Protein AF-A0AA97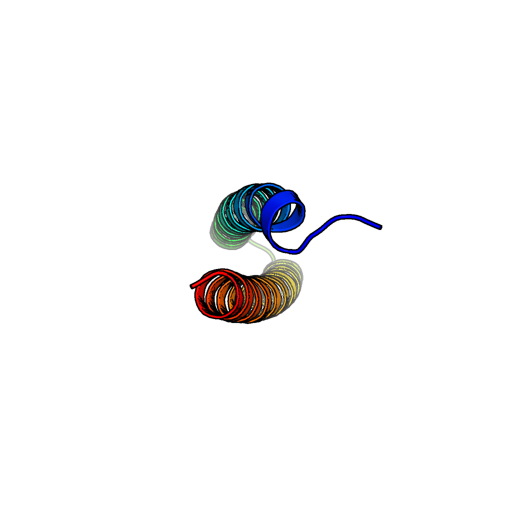DTD8-F1 (afdb_monomer_lite)

Structure (mmCIF, N/CA/C/O backbone):
data_AF-A0AA97DTD8-F1
#
_entry.id   AF-A0AA97DTD8-F1
#
loop_
_atom_site.group_PDB
_atom_site.id
_atom_site.type_symbol
_atom_site.label_atom_id
_atom_site.label_alt_id
_atom_site.label_comp_id
_atom_site.label_asym_id
_atom_site.label_entity_id
_atom_site.label_seq_id
_atom_site.pdbx_PDB_ins_code
_atom_site.Cartn_x
_atom_site.Cartn_y
_atom_site.Cartn_z
_atom_site.occupancy
_atom_site.B_iso_or_equiv
_atom_site.auth_seq_id
_atom_site.auth_comp_id
_atom_site.auth_asym_id
_atom_site.auth_atom_id
_atom_site.pdbx_PDB_model_num
ATOM 1 N N . MET A 1 1 ? 2.857 11.657 -26.233 1.00 79.31 1 MET A N 1
ATOM 2 C CA . MET A 1 1 ? 2.635 10.359 -25.562 1.00 79.31 1 MET A CA 1
ATOM 3 C C . MET A 1 1 ? 3.904 10.063 -24.791 1.00 79.31 1 MET A C 1
ATOM 5 O O . MET A 1 1 ? 4.953 10.124 -25.416 1.00 79.31 1 MET A O 1
ATOM 9 N N . LYS A 1 2 ? 3.832 9.873 -23.468 1.00 84.06 2 LYS A N 1
ATOM 10 C CA . LYS A 1 2 ? 5.026 9.510 -22.689 1.00 84.06 2 LYS A CA 1
ATOM 11 C C . LYS A 1 2 ? 5.461 8.101 -23.082 1.00 84.06 2 LYS A C 1
ATOM 13 O O . LYS A 1 2 ? 4.613 7.243 -23.329 1.00 84.06 2 LYS A O 1
ATOM 18 N N . THR A 1 3 ? 6.762 7.885 -23.166 1.00 90.94 3 THR A N 1
ATOM 19 C CA . THR A 1 3 ? 7.352 6.557 -23.313 1.00 90.94 3 THR A CA 1
ATOM 20 C C . THR A 1 3 ? 7.231 5.779 -22.005 1.00 90.94 3 THR A C 1
ATOM 22 O O . THR A 1 3 ? 7.041 6.355 -20.933 1.00 90.94 3 THR A O 1
ATOM 25 N N . ILE A 1 4 ? 7.380 4.456 -22.078 1.00 88.31 4 ILE A N 1
ATOM 26 C CA . ILE A 1 4 ? 7.403 3.603 -20.882 1.00 88.31 4 ILE A CA 1
ATOM 27 C C . ILE A 1 4 ? 8.529 4.039 -19.933 1.00 88.31 4 ILE A C 1
ATOM 29 O O . ILE A 1 4 ? 8.296 4.141 -18.732 1.00 88.31 4 ILE A O 1
ATOM 33 N N . ALA A 1 5 ? 9.701 4.396 -20.469 1.00 89.81 5 ALA A N 1
ATOM 34 C CA . ALA A 1 5 ? 10.833 4.893 -19.687 1.00 89.81 5 ALA A CA 1
ATOM 35 C C . ALA A 1 5 ? 10.510 6.193 -18.928 1.00 89.81 5 ALA A C 1
ATOM 37 O O . ALA A 1 5 ? 10.851 6.320 -17.757 1.00 89.81 5 ALA A O 1
ATOM 38 N N . GLU A 1 6 ? 9.800 7.133 -19.559 1.00 92.38 6 GLU A N 1
ATOM 39 C CA . GLU A 1 6 ? 9.378 8.385 -18.912 1.00 92.38 6 GLU A CA 1
ATOM 40 C C . GLU A 1 6 ? 8.286 8.170 -17.853 1.00 92.38 6 GLU A C 1
ATOM 42 O O . GLU A 1 6 ? 8.150 8.981 -16.943 1.00 92.38 6 GLU A O 1
ATOM 47 N N . MET A 1 7 ? 7.507 7.087 -17.948 1.00 93.06 7 MET A N 1
ATOM 48 C CA . MET A 1 7 ? 6.444 6.770 -16.988 1.00 93.06 7 MET A CA 1
ATOM 49 C C . MET A 1 7 ? 6.943 6.011 -15.747 1.00 93.06 7 MET A C 1
ATOM 51 O O . MET A 1 7 ? 6.284 6.071 -14.710 1.00 93.06 7 MET A O 1
ATOM 55 N N . ILE A 1 8 ? 8.081 5.309 -15.821 1.00 94.19 8 ILE A N 1
ATOM 56 C CA . ILE A 1 8 ? 8.636 4.520 -14.702 1.00 94.19 8 ILE A CA 1
ATOM 57 C C . ILE A 1 8 ? 8.817 5.364 -13.422 1.00 94.19 8 ILE A C 1
ATOM 59 O O . ILE A 1 8 ? 8.260 4.968 -12.394 1.00 94.19 8 ILE A O 1
ATOM 63 N N . PRO A 1 9 ? 9.465 6.549 -13.454 1.00 95.75 9 PRO A N 1
ATOM 64 C CA . PRO A 1 9 ? 9.644 7.368 -12.252 1.00 95.75 9 PRO A CA 1
ATOM 65 C C . PRO A 1 9 ? 8.322 7.826 -11.619 1.00 95.75 9 PRO A C 1
ATOM 67 O O . PRO A 1 9 ? 8.210 7.939 -10.399 1.00 95.75 9 PRO A O 1
ATOM 70 N N . GLU A 1 10 ? 7.287 8.068 -12.432 1.00 94.00 10 GLU A N 1
ATOM 71 C CA . GLU A 1 10 ? 5.953 8.432 -11.935 1.00 94.00 10 GLU A CA 1
ATOM 72 C C . GLU A 1 10 ? 5.291 7.267 -11.199 1.00 94.00 10 GLU A C 1
ATOM 74 O O . GLU A 1 10 ? 4.663 7.464 -10.158 1.00 94.00 10 GLU A O 1
ATOM 79 N N . TYR A 1 11 ? 5.438 6.044 -11.711 1.00 94.81 11 TYR A N 1
ATOM 80 C CA . TYR A 1 11 ? 4.923 4.845 -11.052 1.00 94.81 11 TYR A CA 1
ATOM 81 C C . TYR A 1 11 ? 5.658 4.555 -9.740 1.00 94.81 11 TYR A C 1
ATOM 83 O O . TYR A 1 11 ? 5.004 4.196 -8.760 1.00 94.81 11 TYR A O 1
ATOM 91 N N . GLU A 1 12 ? 6.975 4.759 -9.690 1.00 96.75 12 GLU A N 1
ATOM 92 C CA . GLU A 1 12 ? 7.774 4.642 -8.464 1.00 96.75 12 GLU A CA 1
ATOM 93 C C . GLU A 1 12 ? 7.327 5.652 -7.402 1.00 96.75 12 GLU A C 1
ATOM 95 O O . GLU A 1 12 ? 6.965 5.263 -6.289 1.00 96.75 12 GLU A O 1
ATOM 100 N N . ALA A 1 13 ? 7.238 6.935 -7.7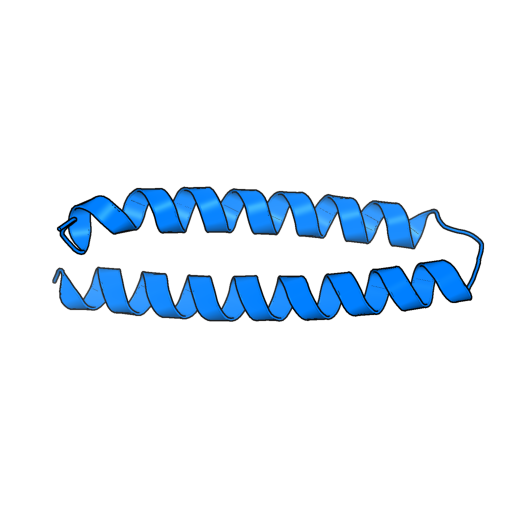67 1.00 96.88 13 ALA A N 1
ATOM 101 C CA . ALA A 1 13 ? 6.781 7.986 -6.859 1.00 96.88 13 ALA A CA 1
ATOM 102 C C . ALA A 1 13 ? 5.354 7.726 -6.344 1.00 96.88 13 ALA A C 1
ATOM 104 O O . ALA A 1 13 ? 5.069 7.876 -5.151 1.00 96.88 13 ALA A O 1
ATOM 105 N N . ASN A 1 14 ? 4.452 7.280 -7.224 1.00 96.06 14 ASN A N 1
ATOM 106 C CA . ASN A 1 14 ? 3.091 6.910 -6.842 1.00 96.06 14 ASN A CA 1
ATOM 107 C C . ASN A 1 14 ? 3.071 5.711 -5.887 1.00 96.06 14 ASN A C 1
ATOM 109 O O . ASN A 1 14 ? 2.286 5.692 -4.937 1.00 96.06 14 ASN A O 1
ATOM 113 N N . LEU A 1 15 ? 3.924 4.710 -6.112 1.00 97.50 15 LEU A N 1
ATOM 114 C CA . LEU A 1 15 ? 4.017 3.534 -5.254 1.00 97.50 15 LEU A CA 1
ATOM 115 C C . LEU A 1 15 ? 4.479 3.906 -3.840 1.00 97.50 15 LEU A C 1
ATOM 117 O O . LEU A 1 15 ? 3.910 3.415 -2.860 1.00 97.50 15 LEU A O 1
ATOM 121 N N . ASP A 1 16 ? 5.448 4.809 -3.722 1.00 98.12 16 ASP A N 1
ATOM 122 C CA . ASP A 1 16 ? 5.923 5.297 -2.428 1.00 98.12 16 ASP A CA 1
ATOM 123 C C . ASP A 1 16 ? 4.865 6.133 -1.702 1.00 98.12 16 ASP A C 1
ATOM 125 O O . ASP A 1 16 ? 4.618 5.915 -0.510 1.00 98.12 16 ASP A O 1
ATOM 129 N N . ALA A 1 17 ? 4.138 6.996 -2.418 1.00 98.00 17 ALA A N 1
ATOM 130 C CA . ALA A 1 17 ? 3.006 7.731 -1.856 1.00 98.00 17 ALA A CA 1
ATOM 131 C C . ALA A 1 17 ? 1.900 6.787 -1.341 1.00 98.00 17 ALA A C 1
ATOM 133 O O . ALA A 1 17 ? 1.359 6.979 -0.247 1.00 98.00 17 ALA A O 1
ATOM 134 N N . LEU A 1 18 ? 1.587 5.721 -2.086 1.00 98.25 18 LEU A N 1
ATOM 135 C CA . LEU A 1 18 ? 0.616 4.707 -1.667 1.00 98.25 18 LEU A CA 1
ATOM 136 C C . LEU A 1 18 ? 1.084 3.946 -0.419 1.00 98.25 18 LEU A C 1
ATOM 138 O O . LEU A 1 18 ? 0.285 3.696 0.489 1.00 98.25 18 LEU A O 1
ATOM 142 N N . ARG A 1 19 ? 2.375 3.599 -0.337 1.00 98.38 19 ARG A N 1
ATOM 143 C CA . ARG A 1 19 ? 2.971 2.946 0.840 1.00 98.38 19 ARG A CA 1
ATOM 144 C C . ARG A 1 19 ? 2.914 3.845 2.072 1.00 98.38 19 ARG A C 1
ATOM 146 O O . ARG A 1 19 ? 2.490 3.374 3.128 1.00 98.38 19 ARG A O 1
ATOM 153 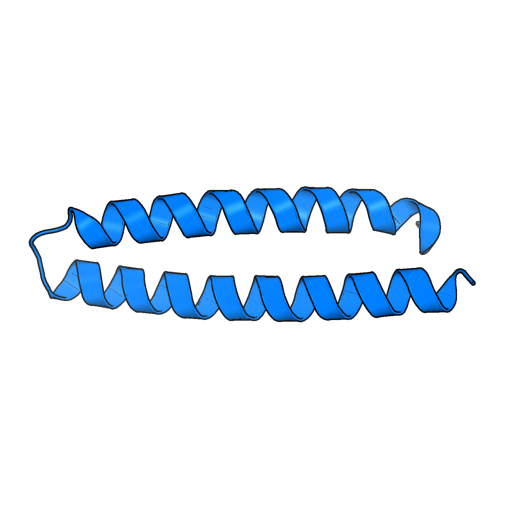N N . ALA A 1 20 ? 3.258 5.124 1.937 1.00 98.50 20 ALA A N 1
ATOM 154 C CA . ALA A 1 20 ? 3.139 6.101 3.017 1.00 98.50 20 ALA A CA 1
ATOM 155 C C . ALA A 1 20 ? 1.683 6.218 3.496 1.00 98.50 20 ALA A C 1
ATOM 157 O O . ALA A 1 20 ? 1.390 6.054 4.683 1.00 98.50 20 ALA A O 1
ATOM 158 N N . ARG A 1 21 ? 0.737 6.358 2.561 1.00 98.44 21 ARG A N 1
ATOM 159 C CA . ARG A 1 21 ? -0.691 6.437 2.886 1.00 98.44 21 ARG A CA 1
ATOM 160 C C . ARG A 1 21 ? -1.218 5.178 3.576 1.00 98.44 21 ARG A C 1
ATOM 162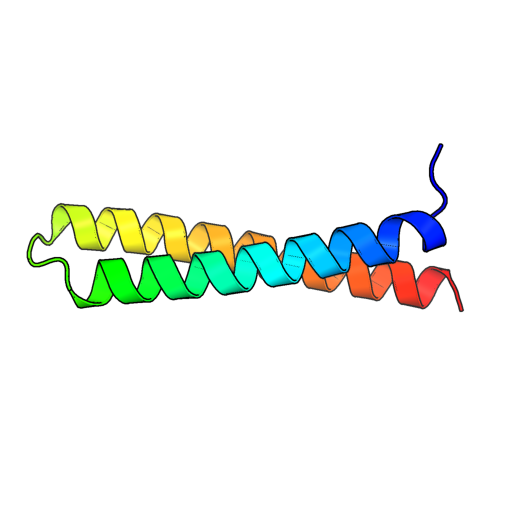 O O . ARG A 1 21 ? -2.069 5.259 4.463 1.00 98.44 21 ARG A O 1
ATOM 169 N N . ARG A 1 22 ? -0.725 3.998 3.197 1.00 98.62 22 ARG A N 1
ATOM 170 C CA . ARG A 1 22 ? -1.061 2.737 3.870 1.00 98.62 22 ARG A CA 1
ATOM 171 C C . ARG A 1 22 ? -0.618 2.755 5.334 1.00 98.62 22 ARG A C 1
ATOM 173 O O . ARG A 1 22 ? -1.382 2.302 6.186 1.00 98.62 22 ARG A O 1
ATOM 180 N N . LEU A 1 23 ? 0.579 3.265 5.632 1.00 98.69 23 LEU A N 1
ATOM 181 C CA . LEU A 1 23 ? 1.080 3.380 7.006 1.00 98.69 23 LEU A CA 1
ATOM 182 C C . LEU A 1 23 ? 0.208 4.321 7.844 1.00 98.69 23 LEU A C 1
ATOM 184 O O . LEU A 1 23 ? -0.183 3.959 8.950 1.00 98.69 23 LEU A O 1
ATOM 188 N N . GLU A 1 24 ? -0.192 5.465 7.289 1.00 98.50 24 GLU A N 1
ATOM 189 C CA . GLU A 1 24 ? -1.119 6.386 7.959 1.00 98.50 24 GLU A CA 1
ATOM 190 C C . GLU A 1 24 ? -2.460 5.720 8.294 1.00 98.50 24 GLU A C 1
ATOM 192 O O . GLU A 1 24 ? -2.986 5.885 9.393 1.00 98.50 24 GLU A O 1
ATOM 197 N N . LEU A 1 25 ? -3.026 4.945 7.361 1.00 98.62 25 LEU A N 1
ATOM 198 C CA . LEU A 1 25 ? -4.288 4.236 7.585 1.00 98.62 25 LEU A CA 1
ATOM 199 C C . LEU A 1 25 ? -4.155 3.146 8.655 1.00 98.62 25 LEU A C 1
ATOM 201 O O . LEU A 1 25 ? -5.079 2.950 9.447 1.00 98.62 25 LEU A O 1
ATOM 205 N N . LEU A 1 26 ? -3.022 2.438 8.686 1.00 98.62 26 LEU A N 1
ATOM 206 C CA . LEU A 1 26 ? -2.730 1.450 9.724 1.00 98.62 26 LEU A CA 1
ATOM 207 C C . LEU A 1 26 ? -2.657 2.111 11.102 1.00 98.62 26 LEU A C 1
ATOM 209 O O . LEU A 1 26 ? -3.251 1.591 12.047 1.00 98.62 26 LEU A O 1
ATOM 213 N N . GLU A 1 27 ? -2.005 3.269 11.195 1.00 98.50 27 GLU A N 1
ATOM 214 C CA . GLU A 1 27 ? -1.886 4.023 12.441 1.00 98.50 27 GLU A CA 1
ATOM 215 C C . GLU A 1 27 ? -3.234 4.591 12.911 1.00 98.50 27 GLU A C 1
ATOM 217 O O . GLU A 1 27 ? -3.610 4.428 14.073 1.00 98.50 27 GLU A O 1
ATOM 222 N N . GLN A 1 28 ? -4.031 5.154 11.998 1.00 98.44 28 GLN A N 1
ATOM 223 C CA . GLN A 1 28 ? -5.404 5.587 12.292 1.00 98.44 28 GLN A CA 1
ATOM 224 C C . GLN A 1 28 ? -6.265 4.425 12.800 1.00 98.44 28 GLN A C 1
ATOM 226 O O . GLN A 1 28 ? -7.008 4.563 13.769 1.00 98.44 28 GLN A O 1
ATOM 231 N N . ARG A 1 29 ? -6.162 3.245 12.172 1.00 98.38 29 ARG A N 1
ATOM 232 C CA . ARG A 1 29 ? -6.925 2.064 12.600 1.00 98.38 29 ARG A CA 1
ATOM 233 C C . ARG A 1 29 ? -6.482 1.572 13.976 1.00 98.38 29 ARG A C 1
ATOM 235 O O . ARG A 1 29 ? -7.323 1.077 14.723 1.00 98.38 29 ARG A O 1
ATOM 242 N N . ARG A 1 30 ? -5.185 1.668 14.288 1.00 98.25 30 ARG A N 1
ATOM 243 C CA . ARG A 1 30 ? -4.601 1.239 15.568 1.00 98.25 30 ARG A CA 1
ATOM 244 C C . ARG A 1 30 ? -5.160 2.040 16.742 1.00 98.25 30 ARG A C 1
ATOM 246 O O . ARG A 1 30 ? -5.399 1.459 17.794 1.00 98.25 30 ARG A O 1
ATOM 253 N N . THR A 1 31 ? -5.375 3.340 16.553 1.00 98.00 31 THR A N 1
ATOM 254 C CA . THR A 1 31 ? -5.800 4.261 17.617 1.00 98.00 31 THR A CA 1
ATOM 255 C C . THR A 1 31 ? -7.312 4.507 17.673 1.00 98.00 31 THR A C 1
ATOM 257 O O . THR A 1 31 ? -7.797 4.999 18.687 1.00 98.00 31 THR A O 1
ATOM 260 N N . GLU A 1 32 ? -8.085 4.146 16.642 1.00 98.25 32 GLU A N 1
ATOM 261 C CA . GLU A 1 32 ? -9.536 4.387 16.602 1.00 98.25 32 GLU A CA 1
ATOM 262 C C . GLU A 1 32 ? -10.331 3.431 17.530 1.00 98.25 32 GLU A C 1
ATOM 264 O O . GLU A 1 32 ? -10.387 2.215 17.288 1.00 98.25 32 GLU A O 1
ATOM 269 N N . PRO A 1 33 ? -11.025 3.949 18.564 1.00 97.69 33 PRO A N 1
ATOM 270 C CA . PRO A 1 33 ? -11.768 3.121 19.516 1.00 97.69 33 PRO A CA 1
ATOM 271 C C . PRO A 1 33 ? -13.087 2.565 18.958 1.00 97.69 33 PRO A C 1
ATOM 273 O O . PRO A 1 33 ? -13.549 1.516 19.419 1.00 97.69 33 PRO A O 1
ATOM 276 N N . ARG A 1 34 ? -13.693 3.194 17.943 1.00 98.44 34 ARG A N 1
ATOM 277 C CA . ARG A 1 34 ? -15.002 2.785 17.410 1.00 98.44 34 ARG A CA 1
ATOM 278 C C . ARG A 1 34 ? -14.864 1.676 16.372 1.00 98.44 34 ARG A C 1
ATOM 280 O O . ARG A 1 34 ? -14.198 1.832 15.347 1.00 98.44 34 ARG A O 1
ATOM 287 N N . PHE A 1 35 ? -15.563 0.566 16.607 1.00 98.00 35 PHE A N 1
ATOM 288 C CA . PHE A 1 35 ? -15.544 -0.602 15.721 1.00 98.00 35 PHE A CA 1
ATOM 289 C C . PHE A 1 35 ? -15.924 -0.256 14.275 1.00 98.00 35 PHE A C 1
ATOM 291 O O . PHE A 1 35 ? -15.186 -0.596 13.355 1.00 98.00 35 PHE A O 1
ATOM 298 N N . GLU A 1 36 ? -17.023 0.473 14.070 1.00 98.50 36 GLU A N 1
ATOM 299 C CA . GLU A 1 36 ? -17.519 0.832 12.733 1.00 98.50 36 GLU A CA 1
ATOM 300 C C . GLU A 1 36 ? -16.492 1.616 11.906 1.00 98.50 36 GLU A C 1
ATOM 302 O O . GLU A 1 36 ? -16.403 1.467 10.685 1.00 98.50 36 GLU A O 1
ATOM 307 N N . LEU A 1 37 ? -15.690 2.459 12.559 1.00 98.56 37 LEU A N 1
ATOM 308 C CA . LEU A 1 37 ? -14.635 3.208 11.886 1.00 98.56 37 LEU A CA 1
ATOM 309 C C . LEU A 1 37 ? -13.399 2.357 11.636 1.00 98.56 37 LEU A C 1
ATOM 311 O O . LEU A 1 37 ? -12.856 2.423 10.535 1.00 98.56 37 LEU A O 1
ATOM 315 N N . ARG A 1 38 ? -12.999 1.491 12.575 1.00 98.44 38 ARG A N 1
ATOM 316 C CA . ARG A 1 38 ? -11.944 0.498 12.310 1.00 98.44 38 ARG A CA 1
ATOM 317 C C . ARG A 1 38 ? -12.304 -0.433 11.155 1.00 98.44 38 ARG A C 1
ATOM 319 O O . ARG A 1 38 ? -11.430 -0.768 10.354 1.00 98.44 38 ARG A O 1
ATOM 326 N N . TYR A 1 39 ? -13.571 -0.830 11.046 1.00 98.44 39 TYR A N 1
ATOM 327 C CA . TYR A 1 39 ? -14.072 -1.642 9.940 1.00 98.44 39 TYR A CA 1
ATOM 328 C C . TYR A 1 39 ? -13.930 -0.898 8.605 1.00 98.44 39 TYR A C 1
ATOM 330 O O . TYR A 1 39 ? -13.304 -1.408 7.675 1.00 98.44 39 TYR A O 1
ATOM 338 N N . ARG A 1 40 ? -14.386 0.361 8.536 1.00 98.56 40 ARG A N 1
ATOM 339 C CA . ARG A 1 40 ? -14.205 1.213 7.347 1.00 98.56 40 ARG A CA 1
ATOM 340 C C . ARG A 1 40 ? -12.731 1.424 6.989 1.00 98.56 40 ARG A C 1
ATOM 342 O O . ARG A 1 40 ? -12.362 1.310 5.821 1.00 98.56 40 ARG A O 1
ATOM 349 N N . LEU A 1 41 ? -11.875 1.689 7.976 1.00 98.62 41 LEU A N 1
ATOM 350 C CA . LEU A 1 41 ? -10.427 1.817 7.777 1.00 98.62 41 LEU A CA 1
ATOM 351 C C . LEU A 1 41 ? -9.814 0.518 7.247 1.00 98.62 41 LEU A C 1
ATOM 353 O O . LEU A 1 41 ? -8.977 0.564 6.351 1.00 98.62 41 LEU A O 1
ATOM 357 N N . THR A 1 42 ? -10.269 -0.639 7.730 1.00 98.56 42 THR A N 1
ATOM 358 C CA . THR A 1 42 ? -9.836 -1.948 7.218 1.00 98.56 42 THR A CA 1
ATOM 359 C C . THR A 1 42 ? -10.190 -2.111 5.744 1.00 98.56 42 THR A C 1
ATOM 361 O O . THR A 1 42 ? -9.319 -2.494 4.968 1.00 98.56 42 THR A O 1
ATOM 364 N N . GLY A 1 43 ? -11.405 -1.736 5.331 1.00 98.69 43 GLY A N 1
ATOM 365 C CA . GLY A 1 43 ? -11.787 -1.731 3.915 1.00 98.69 43 GLY A CA 1
ATOM 366 C C . GLY A 1 43 ? -10.863 -0.857 3.057 1.00 98.69 43 GLY A C 1
ATOM 367 O O . GLY A 1 43 ? -10.378 -1.296 2.017 1.00 98.69 43 GLY A O 1
ATOM 368 N N . ARG A 1 44 ? -10.525 0.349 3.534 1.00 98.56 44 ARG A N 1
ATOM 369 C CA . ARG A 1 44 ? -9.579 1.250 2.844 1.00 98.56 44 ARG A CA 1
ATOM 370 C C . ARG A 1 44 ? -8.168 0.663 2.754 1.00 98.56 44 ARG A C 1
ATOM 372 O O . ARG A 1 44 ? -7.521 0.803 1.721 1.00 98.56 44 ARG A O 1
ATOM 379 N N . ILE A 1 45 ? -7.698 -0.002 3.811 1.00 98.75 45 ILE A N 1
ATOM 380 C CA . ILE A 1 45 ? -6.390 -0.676 3.831 1.00 98.75 45 ILE A CA 1
ATOM 381 C C . ILE A 1 45 ? -6.365 -1.850 2.843 1.00 98.75 45 ILE A C 1
ATOM 383 O O . ILE A 1 45 ? -5.371 -2.048 2.152 1.00 98.75 45 ILE A O 1
ATOM 387 N N . VAL A 1 46 ? -7.444 -2.628 2.744 1.00 98.75 46 VAL A N 1
ATOM 388 C CA . VAL A 1 46 ? -7.533 -3.711 1.753 1.00 98.75 46 VAL A CA 1
ATOM 389 C C . VAL A 1 46 ? -7.466 -3.146 0.335 1.00 98.75 46 VAL A C 1
ATOM 391 O O . VAL A 1 46 ? -6.657 -3.619 -0.461 1.00 98.75 46 VAL A O 1
ATOM 394 N N . ALA A 1 47 ? -8.232 -2.093 0.045 1.00 98.56 47 ALA A N 1
ATOM 395 C CA . ALA A 1 47 ? -8.213 -1.449 -1.265 1.00 98.56 47 ALA A CA 1
ATOM 396 C C . ALA A 1 47 ? -6.820 -0.897 -1.620 1.00 98.56 47 ALA A C 1
ATOM 398 O O . ALA A 1 47 ? -6.309 -1.170 -2.703 1.00 98.56 47 ALA A O 1
ATOM 399 N N . ILE A 1 48 ? -6.153 -0.179 -0.704 1.00 98.38 48 ILE A N 1
ATOM 400 C CA . ILE A 1 48 ? -4.818 0.371 -0.994 1.00 98.38 48 ILE A CA 1
ATOM 401 C C . ILE A 1 48 ? -3.764 -0.729 -1.172 1.00 98.38 48 ILE A C 1
ATOM 403 O O . ILE A 1 48 ? -2.875 -0.581 -2.005 1.00 98.38 48 ILE A O 1
ATOM 407 N N . ASN A 1 49 ? -3.881 -1.857 -0.461 1.00 98.75 49 ASN A N 1
ATOM 408 C CA . ASN A 1 49 ? -3.000 -3.009 -0.671 1.00 98.75 49 ASN A CA 1
ATOM 409 C C . ASN A 1 49 ? -3.148 -3.585 -2.084 1.00 98.75 49 ASN A C 1
ATOM 411 O O . ASN A 1 49 ? -2.142 -3.919 -2.706 1.00 98.75 49 ASN A O 1
ATOM 415 N N . GLN A 1 50 ? -4.380 -3.686 -2.592 1.00 98.62 50 GLN A N 1
ATOM 416 C CA . GLN A 1 50 ? -4.637 -4.161 -3.954 1.00 98.62 50 GLN A CA 1
ATOM 417 C C . GLN A 1 50 ? -4.041 -3.210 -4.995 1.00 98.62 50 GLN A C 1
ATOM 419 O O . GLN A 1 50 ? -3.368 -3.671 -5.913 1.00 98.62 50 GLN A O 1
ATOM 424 N N . ILE A 1 51 ? -4.205 -1.895 -4.806 1.00 98.19 51 ILE A N 1
ATOM 425 C CA . ILE A 1 51 ? -3.626 -0.881 -5.700 1.00 98.19 51 ILE A CA 1
ATOM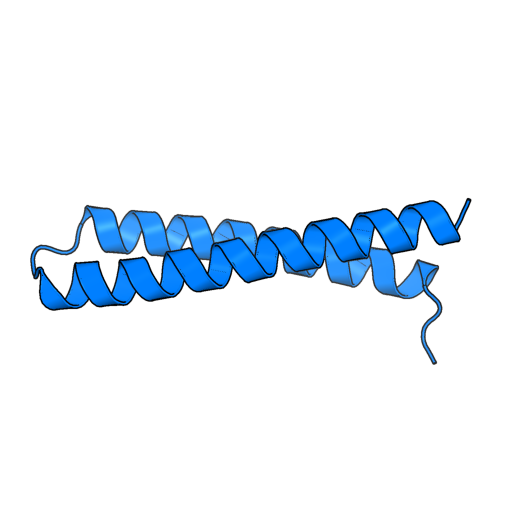 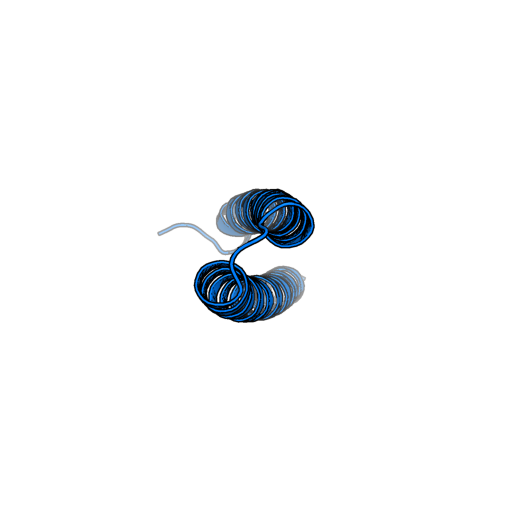426 C C . ILE A 1 51 ? -2.094 -0.975 -5.702 1.00 98.19 51 ILE A C 1
ATOM 428 O O . ILE A 1 51 ? -1.485 -1.047 -6.764 1.00 98.19 51 ILE A O 1
ATOM 432 N N . ILE A 1 52 ? -1.461 -1.046 -4.525 1.00 98.44 52 ILE A N 1
ATOM 433 C CA . ILE A 1 52 ? -0.002 -1.213 -4.393 1.00 98.44 52 ILE A CA 1
ATOM 434 C C . ILE A 1 52 ? 0.474 -2.462 -5.140 1.00 98.44 52 ILE A C 1
ATOM 436 O O . ILE A 1 52 ? 1.468 -2.396 -5.865 1.00 98.44 52 ILE A O 1
ATOM 440 N N . ALA A 1 53 ? -0.226 -3.588 -4.983 1.00 98.38 53 ALA A N 1
ATOM 441 C CA . ALA A 1 53 ? 0.118 -4.832 -5.662 1.00 98.38 53 ALA A CA 1
ATOM 442 C C . ALA A 1 53 ? 0.013 -4.690 -7.189 1.00 98.38 53 ALA A C 1
ATOM 444 O O . ALA A 1 53 ? 0.961 -5.039 -7.893 1.00 98.38 53 ALA A O 1
ATOM 445 N N . SER A 1 54 ? -1.080 -4.112 -7.702 1.00 97.75 54 SER A N 1
ATOM 446 C CA . SER A 1 54 ? -1.246 -3.888 -9.143 1.00 97.75 54 SER A CA 1
ATOM 447 C C . SER A 1 54 ? -0.209 -2.921 -9.716 1.00 97.75 54 SER A C 1
ATOM 449 O O . SER A 1 54 ? 0.349 -3.189 -10.775 1.00 97.75 54 SER A O 1
ATOM 451 N N . THR A 1 55 ? 0.107 -1.833 -9.007 1.00 96.50 55 THR A N 1
ATOM 452 C CA . THR A 1 55 ? 1.102 -0.843 -9.448 1.00 96.50 55 THR A CA 1
ATOM 453 C C . THR A 1 55 ? 2.505 -1.437 -9.448 1.00 96.50 55 THR A C 1
ATOM 455 O O . THR A 1 55 ? 3.275 -1.187 -10.369 1.00 96.50 55 THR A O 1
ATOM 458 N N . THR A 1 56 ? 2.826 -2.270 -8.454 1.00 98.19 56 THR A N 1
ATOM 459 C CA . THR A 1 56 ? 4.112 -2.980 -8.386 1.00 98.19 56 THR A CA 1
ATOM 460 C C . THR A 1 56 ? 4.262 -3.953 -9.557 1.00 98.19 56 THR A C 1
ATOM 462 O O . THR A 1 56 ? 5.309 -3.982 -10.197 1.00 98.19 56 THR A O 1
ATOM 465 N N . ALA A 1 57 ? 3.212 -4.720 -9.869 1.00 97.56 57 ALA A N 1
ATOM 466 C CA . ALA A 1 57 ? 3.208 -5.631 -11.012 1.00 97.56 57 ALA A CA 1
ATOM 467 C C . ALA A 1 57 ? 3.344 -4.881 -12.349 1.00 97.56 57 ALA A C 1
ATOM 469 O O . ALA A 1 57 ? 4.118 -5.295 -13.210 1.00 97.56 57 ALA A O 1
ATOM 470 N N . ALA A 1 58 ? 2.638 -3.757 -12.509 1.00 95.31 58 ALA A N 1
ATOM 471 C CA . ALA A 1 58 ? 2.743 -2.915 -13.698 1.00 95.31 58 ALA A CA 1
ATOM 472 C C . ALA A 1 58 ? 4.157 -2.341 -13.870 1.00 95.31 58 ALA A C 1
ATOM 474 O O . ALA A 1 58 ? 4.721 -2.426 -14.957 1.00 95.31 58 ALA A O 1
ATOM 475 N N . LEU A 1 59 ? 4.755 -1.822 -12.793 1.00 96.19 59 LEU A N 1
ATOM 476 C CA . LEU A 1 59 ? 6.117 -1.290 -12.811 1.00 96.19 59 LEU A CA 1
ATOM 477 C C . LEU A 1 59 ? 7.141 -2.360 -13.218 1.00 96.19 59 LEU A C 1
ATOM 479 O O . LEU A 1 59 ? 7.997 -2.094 -14.057 1.00 96.19 59 LEU A O 1
ATOM 483 N N . ALA A 1 60 ? 7.017 -3.580 -12.684 1.00 96.12 60 ALA A N 1
ATOM 484 C CA . ALA A 1 60 ? 7.878 -4.697 -13.069 1.00 96.12 60 ALA A CA 1
ATOM 485 C C . ALA A 1 60 ? 7.764 -5.018 -14.571 1.00 96.12 60 ALA A C 1
ATOM 487 O O . ALA A 1 60 ? 8.779 -5.133 -15.252 1.00 96.12 60 ALA A O 1
ATOM 488 N N . ALA A 1 61 ? 6.540 -5.071 -15.108 1.00 96.00 61 ALA A N 1
ATOM 489 C CA . ALA A 1 61 ? 6.314 -5.297 -16.536 1.00 96.00 61 ALA A CA 1
ATOM 490 C C . ALA A 1 61 ? 6.891 -4.170 -17.414 1.00 96.00 61 ALA A C 1
ATOM 492 O O . ALA A 1 61 ? 7.432 -4.433 -18.485 1.00 96.00 61 ALA A O 1
ATOM 493 N N . MET A 1 62 ? 6.808 -2.916 -16.959 1.00 94.38 62 MET A N 1
ATOM 494 C CA . MET A 1 62 ? 7.385 -1.761 -17.654 1.00 94.38 62 MET A CA 1
ATOM 495 C C . MET A 1 62 ? 8.916 -1.811 -17.688 1.00 94.38 62 MET A C 1
ATOM 497 O O . MET A 1 62 ? 9.511 -1.529 -18.727 1.00 94.38 62 MET A O 1
ATOM 501 N N . MET A 1 63 ? 9.548 -2.189 -16.574 1.00 92.81 63 MET A N 1
ATOM 502 C CA . MET A 1 63 ? 11.000 -2.364 -16.499 1.00 92.81 63 MET A CA 1
ATOM 503 C C . MET A 1 63 ? 11.484 -3.517 -17.384 1.00 92.81 63 MET A C 1
ATOM 505 O O . MET A 1 63 ? 12.519 -3.385 -18.028 1.00 92.81 63 MET A O 1
ATOM 509 N N . ASP A 1 64 ? 10.737 -4.622 -17.447 1.00 93.56 64 ASP A N 1
ATOM 510 C CA . ASP A 1 64 ? 11.076 -5.760 -18.306 1.00 93.56 64 ASP A CA 1
ATOM 511 C C . ASP A 1 64 ? 10.875 -5.459 -19.795 1.00 93.56 64 ASP A C 1
ATOM 513 O O . ASP A 1 64 ? 11.674 -5.913 -20.605 1.00 93.56 64 ASP A O 1
ATOM 517 N N . TYR A 1 65 ? 9.870 -4.658 -20.165 1.00 89.06 65 TYR A N 1
ATOM 518 C CA . TYR A 1 65 ? 9.698 -4.196 -21.548 1.00 89.06 65 TYR A CA 1
ATOM 519 C C . TYR A 1 65 ? 10.867 -3.323 -22.030 1.00 89.06 65 TYR A C 1
ATOM 521 O O . TYR A 1 65 ? 11.177 -3.302 -23.217 1.00 89.06 65 TYR A O 1
ATOM 529 N N . GLY A 1 66 ? 11.477 -2.554 -21.124 1.00 73.69 66 GLY A N 1
ATOM 530 C CA . GLY A 1 66 ? 12.590 -1.659 -21.440 1.00 73.69 66 GLY A CA 1
ATOM 531 C C . GLY A 1 66 ? 13.964 -2.334 -21.534 1.00 73.69 66 GLY A C 1
ATOM 532 O O . GLY A 1 66 ? 14.931 -1.629 -21.827 1.00 73.69 66 GLY A O 1
ATOM 533 N N . LYS A 1 67 ? 14.062 -3.641 -21.251 1.00 74.38 67 LYS A N 1
ATOM 534 C CA . LYS A 1 67 ? 15.276 -4.456 -21.436 1.00 74.38 67 LYS A CA 1
ATOM 535 C C . LYS A 1 67 ? 15.395 -4.937 -22.878 1.00 74.38 67 LYS A C 1
ATOM 537 O O . LYS A 1 67 ? 16.548 -4.978 -23.358 1.00 74.38 67 LYS A O 1
#

Radius of gyration: 15.37 Å; chains: 1; bounding box: 33×16×45 Å

Sequence (67 aa):
MKTIAEMIPEYEANLDALRARRLELLEQRRTEPRFELRYRLTGRIVAINQIIASTTAALAAMMDYGK

pLDDT: mean 95.76, std 5.25, range [73.69, 98.75]

Secondary structure (DSSP, 8-state):
---HHHHHHHHHHHHHHHHHHHHHHHHHHHH---HHHHHHHHHHHHHHHHHHHHHHHHHHHHHHHT-

Foldseek 3Di:
DDALVRCLVVLVVVLVVLVVVLVVLVVCLVPDPDPVVVVVSVVVNVVSVVVSVVSVVVSVVSVVVVD